Protein AF-A0A350WYI6-F1 (afdb_monomer)

Radius of gyration: 20.22 Å; Cα contacts (8 Å, |Δi|>4): 31; chains: 1; bounding box: 52×27×53 Å

pLDDT: mean 88.72, std 10.83, range [53.56, 97.56]

Solvent-accessible surface area (backbone atoms only — not comparable to full-atom values): 5616 Å² total; per-residue (Å²): 140,52,69,68,62,53,49,52,55,50,47,55,34,64,68,31,60,82,87,54,96,60,89,18,53,85,65,71,74,84,85,71,90,50,62,69,47,54,50,51,50,61,73,42,63,83,48,95,78,61,86,54,66,66,49,53,51,52,51,51,50,50,51,51,52,52,53,52,50,49,55,50,49,55,51,52,52,52,52,51,53,51,50,52,52,52,55,54,54,67,74,77,110

Mean predicted aligned error: 6.35 Å

Sequence (93 aa):
FDEEVYNYFTDYVLNQPADRLMWGAGRVEGHENLFATIKSLLDKYEEETPDLTTEIAALKAAEQNQKQLLEDSVKSETESVAQLTAQLKNLIQ

Structure (mmCIF, N/CA/C/O backbone):
data_AF-A0A350WYI6-F1
#
_entry.id   AF-A0A350WYI6-F1
#
loop_
_atom_site.group_PDB
_atom_site.id
_atom_site.type_symbol
_atom_site.label_atom_id
_atom_site.label_alt_id
_atom_site.label_comp_id
_atom_site.label_asym_id
_atom_site.label_entity_id
_atom_site.label_seq_id
_atom_site.pdbx_PDB_ins_code
_atom_site.Cartn_x
_atom_site.Cartn_y
_atom_site.Cartn_z
_atom_site.occupancy
_atom_site.B_iso_or_equiv
_atom_site.auth_seq_id
_atom_site.auth_comp_id
_atom_site.auth_asym_id
_atom_site.auth_atom_id
_atom_site.pdbx_PDB_model_num
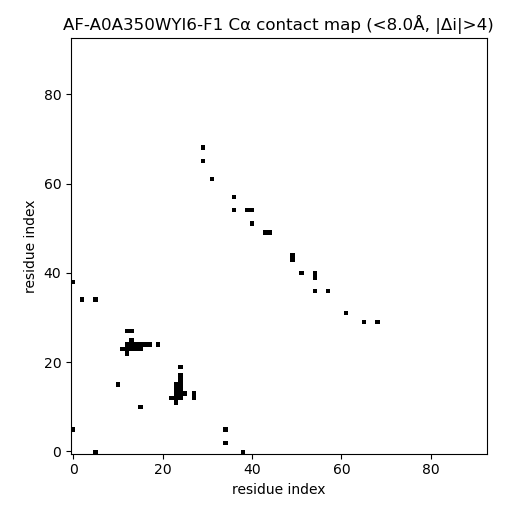ATOM 1 N N . PHE A 1 1 ? 5.254 -11.574 -16.688 1.00 82.50 1 PHE A N 1
ATOM 2 C CA . PHE A 1 1 ? 4.684 -10.883 -15.512 1.00 82.50 1 PHE A CA 1
ATOM 3 C C . PHE A 1 1 ? 3.641 -9.975 -16.099 1.00 82.50 1 PHE A C 1
ATOM 5 O O . PHE A 1 1 ? 3.998 -8.964 -16.697 1.00 82.50 1 PHE A O 1
ATOM 12 N N . ASP A 1 2 ? 2.399 -10.441 -16.059 1.00 92.88 2 ASP A N 1
ATOM 13 C CA . ASP A 1 2 ? 1.355 -9.959 -16.955 1.00 92.88 2 ASP A CA 1
ATOM 14 C C . ASP A 1 2 ? 0.301 -9.246 -16.124 1.00 92.88 2 ASP A C 1
ATOM 16 O O . ASP A 1 2 ? -0.069 -9.711 -15.043 1.00 92.88 2 ASP A O 1
ATOM 20 N N . GLU A 1 3 ? -0.162 -8.108 -16.629 1.00 92.12 3 GLU A N 1
ATOM 21 C CA . GLU A 1 3 ? -1.081 -7.237 -15.899 1.00 92.12 3 GLU A CA 1
ATOM 22 C C . GLU A 1 3 ? -2.413 -7.929 -15.618 1.00 92.12 3 GLU A C 1
ATOM 24 O O . GLU A 1 3 ? -2.956 -7.814 -14.526 1.00 92.12 3 GLU A O 1
ATOM 29 N N . GLU A 1 4 ? -2.895 -8.735 -16.564 1.00 92.75 4 GLU A N 1
ATOM 30 C CA . GLU A 1 4 ? -4.125 -9.511 -16.408 1.00 92.75 4 GLU A CA 1
ATOM 31 C C . GLU A 1 4 ? -4.035 -10.502 -15.240 1.00 92.75 4 GLU A C 1
ATOM 33 O O . GLU A 1 4 ? -4.951 -10.595 -14.425 1.00 92.75 4 GLU A O 1
ATOM 38 N N . VAL A 1 5 ? -2.900 -11.195 -15.107 1.00 91.88 5 VAL A N 1
ATOM 39 C CA . VAL A 1 5 ? -2.670 -12.138 -14.005 1.00 91.88 5 VAL A CA 1
ATOM 40 C C . VAL A 1 5 ? -2.560 -11.386 -12.678 1.00 91.88 5 VAL A C 1
ATOM 42 O O . VAL A 1 5 ? -3.149 -11.808 -11.684 1.00 91.88 5 VAL A O 1
ATOM 45 N N . TYR A 1 6 ? -1.846 -10.257 -12.656 1.00 92.19 6 TYR A N 1
ATOM 46 C CA . TYR A 1 6 ? -1.740 -9.404 -11.471 1.00 92.19 6 TYR A CA 1
ATOM 47 C C . TYR A 1 6 ? -3.111 -8.892 -11.007 1.00 92.19 6 TYR A C 1
ATOM 49 O O . TYR A 1 6 ? -3.450 -9.019 -9.828 1.00 92.19 6 TYR A O 1
ATOM 57 N N . ASN A 1 7 ? -3.914 -8.365 -11.932 1.00 91.25 7 ASN A N 1
ATOM 58 C CA . ASN A 1 7 ? -5.241 -7.835 -11.640 1.00 91.25 7 ASN A CA 1
ATOM 59 C C . ASN A 1 7 ? -6.183 -8.944 -11.174 1.00 91.25 7 ASN A C 1
ATOM 61 O O . ASN A 1 7 ? -6.849 -8.773 -10.161 1.00 91.25 7 ASN A O 1
ATOM 65 N N . TYR A 1 8 ? -6.162 -10.116 -11.816 1.00 90.19 8 TYR A N 1
ATOM 66 C CA . TYR A 1 8 ? -6.976 -11.258 -11.396 1.00 90.19 8 TYR A CA 1
ATOM 67 C C . TYR A 1 8 ? -6.727 -11.647 -9.933 1.00 90.19 8 TYR A C 1
ATOM 69 O O . TYR A 1 8 ? -7.675 -11.839 -9.172 1.00 90.19 8 TYR A O 1
ATOM 77 N N . PHE A 1 9 ? -5.462 -11.752 -9.514 1.00 86.75 9 PHE A N 1
ATOM 78 C CA . PHE A 1 9 ? -5.144 -12.101 -8.127 1.00 86.75 9 PHE A CA 1
ATOM 79 C C . PHE A 1 9 ? -5.428 -10.957 -7.152 1.00 86.75 9 PHE A C 1
ATOM 81 O O . PHE A 1 9 ? -5.883 -11.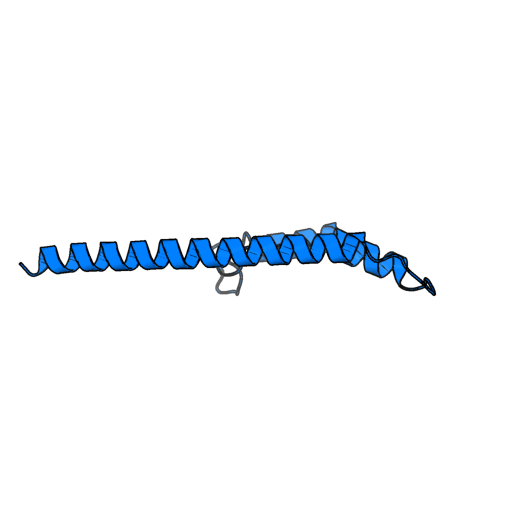222 -6.040 1.00 86.75 9 PHE A O 1
ATOM 88 N N . THR A 1 10 ? -5.210 -9.708 -7.565 1.00 87.94 10 THR A N 1
ATOM 89 C CA . THR A 1 10 ? -5.583 -8.523 -6.780 1.00 87.94 10 THR A CA 1
ATOM 90 C C . THR A 1 10 ? -7.088 -8.511 -6.517 1.00 87.94 10 THR A C 1
ATOM 92 O O . THR A 1 10 ? -7.514 -8.497 -5.363 1.00 87.94 10 THR A O 1
ATOM 95 N N . ASP A 1 11 ? -7.900 -8.639 -7.563 1.00 86.50 11 ASP A N 1
ATOM 96 C CA . ASP A 1 11 ? -9.360 -8.663 -7.469 1.00 86.50 11 ASP A CA 1
ATOM 97 C C . ASP A 1 11 ? -9.865 -9.864 -6.674 1.00 86.50 11 ASP A C 1
ATOM 99 O O . ASP A 1 11 ? -10.786 -9.734 -5.867 1.00 86.50 11 ASP A O 1
ATOM 103 N N . TYR A 1 12 ? -9.244 -11.031 -6.854 1.00 83.69 12 TYR A N 1
ATOM 104 C CA . TYR A 1 12 ? -9.579 -12.232 -6.096 1.00 83.69 12 TYR A CA 1
ATOM 105 C C . TYR A 1 12 ? -9.416 -12.037 -4.584 1.00 83.69 12 TYR A C 1
ATOM 107 O O . TYR A 1 12 ? -10.184 -12.607 -3.804 1.00 83.69 12 TYR A O 1
ATOM 115 N N . VAL A 1 13 ? -8.407 -11.270 -4.169 1.00 81.56 13 VAL A N 1
ATOM 116 C CA . VAL A 1 13 ? -8.136 -10.979 -2.760 1.00 81.56 13 VAL A CA 1
ATOM 117 C C . VAL A 1 13 ? -9.048 -9.863 -2.252 1.00 81.56 13 VAL A C 1
ATOM 119 O O . VAL A 1 13 ? -9.654 -10.034 -1.197 1.00 81.56 13 VAL A O 1
ATOM 122 N N . LEU A 1 14 ? -9.192 -8.765 -2.999 1.00 82.56 14 LEU A N 1
ATOM 123 C CA . LEU A 1 14 ? -9.938 -7.581 -2.554 1.00 82.56 14 LEU A CA 1
ATOM 124 C C . LEU A 1 14 ? -11.460 -7.765 -2.587 1.00 82.56 14 LEU A C 1
ATOM 126 O O . LEU A 1 14 ? -12.152 -7.314 -1.678 1.00 82.56 14 LEU A O 1
ATOM 130 N N . ASN A 1 15 ? -11.989 -8.453 -3.600 1.00 80.12 15 ASN A N 1
ATOM 131 C CA . ASN A 1 15 ? -13.431 -8.576 -3.847 1.00 80.12 15 ASN A CA 1
ATOM 132 C C . ASN A 1 15 ? -13.982 -9.963 -3.477 1.00 80.12 15 ASN A C 1
ATOM 134 O O . ASN A 1 15 ? -14.983 -10.423 -4.034 1.00 80.12 15 ASN A O 1
ATOM 138 N N . GLN A 1 16 ? -13.323 -10.665 -2.553 1.00 75.62 16 GLN A N 1
ATOM 139 C CA . GLN A 1 16 ? -13.751 -11.998 -2.141 1.00 75.62 16 GLN A CA 1
ATOM 140 C C . GLN A 1 16 ? -15.107 -11.942 -1.410 1.00 75.62 16 GLN A C 1
ATOM 142 O O . GLN A 1 16 ? -15.255 -11.164 -0.465 1.00 75.62 16 GLN A O 1
ATOM 147 N N . PRO A 1 17 ? -16.096 -12.777 -1.790 1.00 77.25 17 PRO A N 1
ATOM 148 C CA . PRO A 1 17 ? -17.376 -12.810 -1.095 1.00 77.25 17 PRO A CA 1
ATOM 149 C C . PRO A 1 17 ? -17.209 -13.337 0.339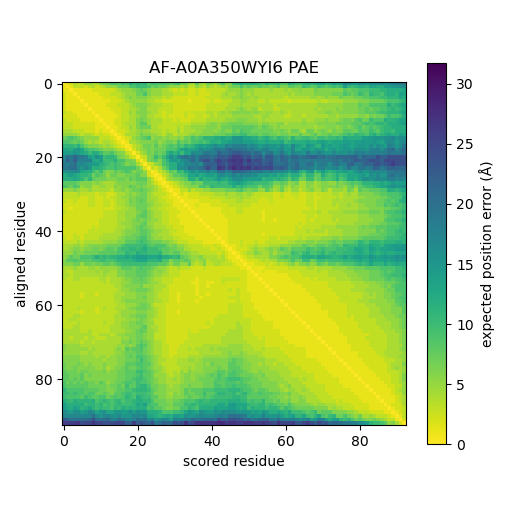 1.00 77.25 17 PRO A C 1
ATOM 151 O O . PRO A 1 17 ? -16.396 -14.224 0.607 1.00 77.25 17 PRO A O 1
ATOM 154 N N . ALA A 1 18 ? -17.984 -12.766 1.266 1.00 70.94 18 ALA A N 1
ATOM 155 C CA . ALA A 1 18 ? -17.843 -12.978 2.711 1.00 70.94 18 ALA A CA 1
ATOM 156 C C . ALA A 1 18 ? -18.149 -14.415 3.179 1.00 70.94 18 A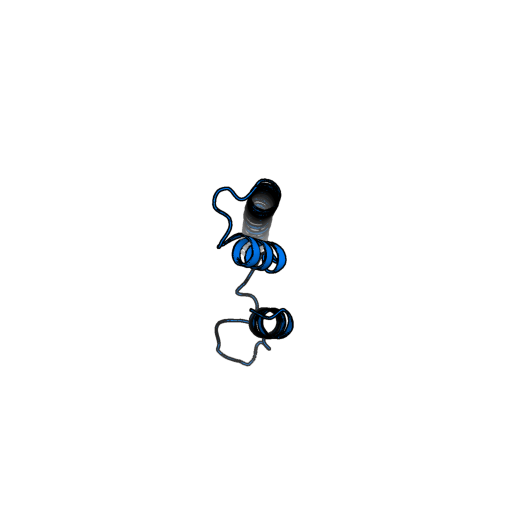LA A C 1
ATOM 158 O O . ALA A 1 18 ? -17.767 -14.807 4.279 1.00 70.94 18 ALA A O 1
ATOM 159 N N . ASP A 1 19 ? -18.841 -15.202 2.355 1.00 75.81 19 ASP A N 1
ATOM 160 C CA . ASP A 1 19 ? -19.161 -16.611 2.597 1.00 75.81 19 ASP A CA 1
ATOM 161 C C . ASP A 1 19 ? -17.970 -17.551 2.346 1.00 75.81 19 ASP A C 1
ATOM 163 O O . ASP A 1 19 ? -17.973 -18.709 2.777 1.00 75.81 19 ASP A O 1
ATOM 167 N N . ARG A 1 20 ? -16.920 -17.066 1.678 1.00 68.00 20 ARG A N 1
ATOM 168 C CA . ARG A 1 20 ? -15.718 -17.838 1.387 1.00 68.00 20 ARG A CA 1
ATOM 169 C C . ARG A 1 20 ? -14.709 -17.646 2.527 1.00 68.00 20 ARG A C 1
ATOM 171 O O . ARG A 1 20 ? -14.092 -16.599 2.654 1.00 68.00 20 ARG A O 1
ATOM 178 N N . LEU A 1 21 ? -14.520 -18.699 3.332 1.00 57.62 21 LEU A N 1
ATOM 179 C CA . LEU A 1 21 ? -13.648 -18.813 4.526 1.00 57.62 21 LEU A CA 1
ATOM 180 C C .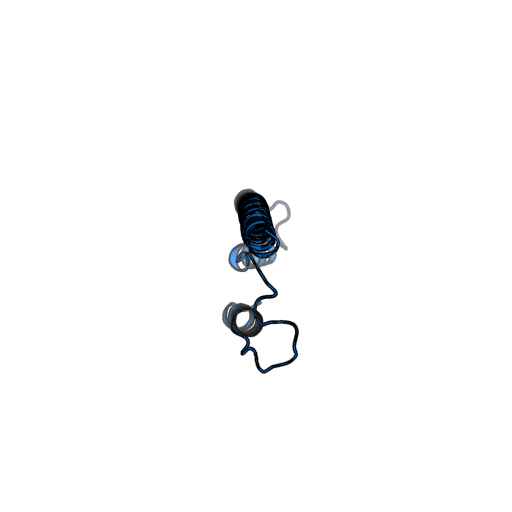 LEU A 1 21 ? -12.126 -18.658 4.276 1.00 57.62 21 LEU A C 1
ATOM 182 O O . LEU A 1 21 ? -11.308 -19.225 4.999 1.00 57.62 21 LEU A O 1
ATOM 186 N N . MET A 1 22 ? -11.722 -17.919 3.247 1.00 57.81 22 MET A N 1
ATOM 187 C CA . MET A 1 22 ? -10.320 -17.662 2.929 1.00 57.81 22 MET A CA 1
ATOM 188 C C . MET A 1 22 ? -9.929 -16.221 3.300 1.00 57.81 22 MET A C 1
ATOM 190 O O . MET A 1 22 ? -10.709 -15.431 3.818 1.00 57.81 22 MET A O 1
ATOM 194 N N . TRP A 1 23 ? -8.655 -15.913 3.090 1.00 54.69 23 TRP A N 1
ATOM 195 C CA . TRP A 1 23 ? -7.910 -14.748 3.559 1.00 54.69 23 TRP A CA 1
ATOM 196 C C . TRP A 1 23 ? -8.269 -13.399 2.895 1.00 54.69 23 TRP A C 1
ATOM 198 O O . TRP A 1 23 ? -7.527 -12.443 3.087 1.00 54.69 23 TRP A O 1
ATOM 208 N N . GLY A 1 24 ? -9.375 -13.282 2.150 1.00 56.41 24 GLY A N 1
ATOM 209 C CA . GLY A 1 24 ? -9.640 -12.116 1.293 1.00 56.41 24 GLY A CA 1
ATOM 210 C C . GLY A 1 24 ? -10.600 -11.065 1.855 1.00 56.41 24 GLY A C 1
ATOM 211 O O . GLY A 1 24 ? -10.273 -9.883 1.868 1.00 56.41 24 GLY A O 1
ATOM 212 N N . ALA A 1 25 ? -11.781 -11.461 2.339 1.00 64.44 25 ALA A N 1
ATOM 213 C CA . ALA A 1 25 ? -12.861 -10.500 2.588 1.00 64.44 25 ALA A CA 1
ATOM 214 C C . ALA A 1 25 ? -12.530 -9.517 3.732 1.00 64.44 25 ALA A C 1
ATOM 216 O O . ALA A 1 25 ? -12.525 -9.895 4.905 1.00 64.44 25 ALA A O 1
ATOM 217 N N . GLY A 1 26 ? -12.252 -8.257 3.377 1.00 65.94 26 GLY A N 1
ATOM 218 C CA . GLY A 1 26 ? -12.017 -7.158 4.323 1.00 65.94 26 GLY A CA 1
ATOM 219 C C . GLY A 1 26 ? -10.728 -7.263 5.143 1.00 65.94 26 GLY A C 1
ATOM 220 O O . GLY A 1 26 ? -10.618 -6.610 6.171 1.00 65.94 26 GLY A O 1
ATOM 221 N N . ARG A 1 27 ? -9.770 -8.109 4.738 1.00 70.38 27 ARG A N 1
ATOM 222 C CA . ARG A 1 27 ? -8.498 -8.301 5.467 1.00 70.38 27 ARG A CA 1
ATOM 223 C C . ARG A 1 27 ? -7.312 -7.559 4.859 1.00 70.38 27 ARG A C 1
ATOM 225 O O . ARG A 1 27 ? -6.298 -7.404 5.532 1.00 70.38 27 ARG A O 1
ATOM 232 N N . VAL A 1 28 ? -7.422 -7.147 3.597 1.00 76.44 28 VAL A N 1
ATOM 233 C CA . VAL A 1 28 ? -6.402 -6.352 2.908 1.00 76.44 28 VAL A CA 1
ATOM 234 C C . VAL A 1 28 ? -6.903 -4.919 2.821 1.00 76.44 28 VAL A C 1
ATOM 236 O O . VAL A 1 28 ? -7.662 -4.567 1.923 1.00 76.44 28 VAL A O 1
ATOM 239 N N . GLU A 1 29 ? -6.499 -4.112 3.794 1.00 77.31 29 GLU A N 1
ATOM 240 C CA . GLU A 1 29 ? -6.734 -2.671 3.800 1.00 77.31 29 GLU A CA 1
ATOM 241 C C . GLU A 1 29 ? -5.561 -1.943 3.141 1.00 77.31 29 GLU A C 1
ATOM 243 O O . GLU A 1 29 ? -4.412 -2.375 3.250 1.00 77.31 29 GLU A O 1
ATOM 248 N N . GLY A 1 30 ? -5.853 -0.845 2.439 1.00 84.31 30 GLY A N 1
ATOM 249 C CA . GLY A 1 30 ? -4.814 0.006 1.854 1.00 84.31 30 GLY A CA 1
ATOM 250 C C . GLY A 1 30 ? -3.983 -0.680 0.776 1.00 84.31 30 GLY A C 1
ATOM 251 O O . GLY A 1 30 ? -2.759 -0.609 0.804 1.00 84.31 30 GLY A O 1
ATOM 252 N N . HIS A 1 31 ? -4.606 -1.403 -0.158 1.00 89.62 31 HIS A N 1
ATOM 253 C CA . HIS A 1 31 ? -3.855 -1.969 -1.281 1.00 89.62 31 HIS A CA 1
ATOM 254 C C . HIS A 1 31 ? -3.185 -0.860 -2.105 1.00 89.62 31 HIS A C 1
ATOM 256 O O . HIS A 1 31 ? -3.838 0.078 -2.553 1.00 89.62 31 HIS A O 1
ATOM 262 N N . GLU A 1 32 ? -1.877 -1.009 -2.316 1.00 92.06 32 GLU A N 1
ATOM 263 C CA . GLU A 1 32 ? -1.067 -0.141 -3.167 1.00 92.06 32 GLU A CA 1
ATOM 264 C C . GLU A 1 32 ? -0.719 -0.885 -4.458 1.00 92.06 32 GLU A C 1
ATOM 266 O O . GLU A 1 32 ? -0.112 -1.965 -4.439 1.00 92.06 32 GLU A O 1
ATOM 271 N N . ASN A 1 33 ? -1.093 -0.311 -5.602 1.00 92.56 33 ASN A N 1
ATOM 272 C CA . ASN A 1 33 ? -0.811 -0.918 -6.897 1.00 92.56 33 ASN A CA 1
ATOM 273 C C . ASN A 1 33 ? 0.644 -0.657 -7.311 1.00 92.56 33 ASN A C 1
ATOM 275 O O . ASN A 1 33 ? 0.997 0.421 -7.787 1.00 92.56 33 ASN A O 1
ATOM 279 N N . LEU A 1 34 ? 1.480 -1.685 -7.169 1.00 94.25 34 LEU A N 1
ATOM 280 C CA . LEU A 1 34 ? 2.900 -1.648 -7.527 1.00 94.25 34 LEU A CA 1
ATOM 281 C C . LEU A 1 34 ? 3.215 -2.361 -8.848 1.00 94.25 34 LEU A C 1
ATOM 283 O O . LEU A 1 34 ? 4.391 -2.578 -9.147 1.00 94.25 34 LEU A O 1
ATOM 287 N N . PHE A 1 35 ? 2.208 -2.731 -9.648 1.00 94.56 35 PHE A N 1
ATOM 288 C CA . PHE A 1 35 ? 2.425 -3.462 -10.900 1.00 94.56 35 PHE A CA 1
ATOM 289 C C . PHE A 1 35 ? 3.398 -2.732 -11.829 1.00 94.56 35 PHE A C 1
ATOM 291 O O . PHE A 1 35 ? 4.403 -3.309 -12.243 1.00 94.56 35 PHE A O 1
ATOM 298 N N . ALA A 1 36 ? 3.139 -1.449 -12.100 1.00 93.31 36 ALA A N 1
ATOM 299 C CA . ALA A 1 36 ? 3.974 -0.634 -12.979 1.00 93.31 36 ALA A CA 1
ATOM 300 C C . ALA A 1 36 ? 5.414 -0.512 -12.454 1.00 93.31 36 ALA A C 1
ATOM 302 O O . ALA A 1 36 ? 6.365 -0.634 -13.223 1.00 93.31 36 ALA A O 1
ATOM 303 N N . THR A 1 37 ? 5.578 -0.350 -11.137 1.00 95.44 37 THR A N 1
ATOM 304 C CA . THR A 1 37 ? 6.889 -0.297 -10.477 1.00 95.44 37 THR A CA 1
ATOM 305 C C . THR A 1 37 ? 7.656 -1.600 -10.679 1.00 95.44 37 THR A C 1
ATOM 307 O O . THR A 1 37 ? 8.801 -1.580 -11.119 1.00 95.44 37 THR A O 1
ATOM 310 N N . ILE A 1 38 ? 7.024 -2.747 -10.414 1.00 94.12 38 ILE A N 1
ATOM 311 C CA . ILE A 1 38 ? 7.648 -4.068 -10.580 1.00 94.12 38 ILE A CA 1
ATOM 312 C C . ILE A 1 38 ? 7.978 -4.325 -12.049 1.00 94.12 38 ILE A C 1
ATOM 314 O O . ILE A 1 38 ? 9.061 -4.815 -12.357 1.00 94.12 38 ILE A O 1
ATOM 318 N N . LYS A 1 39 ? 7.072 -3.974 -12.965 1.00 94.94 39 LYS A N 1
ATOM 319 C CA . LYS A 1 39 ? 7.289 -4.149 -14.400 1.00 94.94 39 LYS A CA 1
ATOM 320 C C . LYS A 1 39 ? 8.490 -3.335 -14.885 1.00 94.94 39 LYS A C 1
ATOM 322 O O . LYS A 1 39 ? 9.354 -3.894 -15.551 1.00 94.94 39 LYS A O 1
ATOM 327 N N . SER A 1 40 ? 8.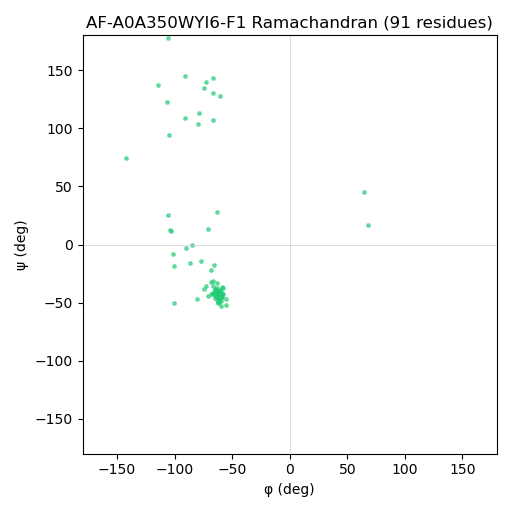588 -2.075 -14.469 1.00 94.56 40 SER A N 1
ATOM 328 C CA . SER A 1 40 ? 9.722 -1.205 -14.791 1.00 94.56 40 SER A CA 1
ATOM 329 C C . SER A 1 40 ? 11.046 -1.732 -14.220 1.00 94.56 40 SER A C 1
ATOM 331 O O . SER A 1 40 ? 12.056 -1.746 -14.917 1.00 94.56 40 SER A O 1
ATOM 333 N N . LEU A 1 41 ? 11.043 -2.258 -12.987 1.00 95.19 41 LEU A N 1
ATOM 334 C CA . LEU A 1 41 ? 12.225 -2.903 -12.396 1.00 95.19 41 LEU A CA 1
ATOM 335 C C . LEU A 1 41 ? 12.672 -4.148 -13.171 1.00 95.19 41 LEU A C 1
ATOM 337 O O . LEU A 1 41 ? 13.870 -4.365 -13.329 1.00 95.19 41 LEU A O 1
ATOM 341 N N . LEU A 1 42 ? 11.725 -4.967 -13.637 1.00 94.56 42 LEU A N 1
ATOM 342 C CA . LEU A 1 42 ? 12.028 -6.148 -14.447 1.00 94.56 42 LEU A CA 1
ATOM 343 C C . LEU A 1 42 ? 12.630 -5.764 -15.801 1.00 94.56 42 LEU A C 1
ATOM 345 O O . LEU A 1 42 ? 13.571 -6.413 -16.244 1.00 94.56 42 LEU A O 1
ATOM 349 N N . ASP A 1 43 ? 12.113 -4.712 -16.435 1.00 93.81 43 ASP A N 1
ATOM 350 C CA . ASP A 1 43 ? 12.609 -4.249 -17.734 1.00 93.81 43 ASP A CA 1
ATOM 351 C C . ASP A 1 43 ? 14.025 -3.649 -17.617 1.00 93.81 43 ASP A C 1
ATOM 353 O O . ASP A 1 43 ? 14.848 -3.831 -18.510 1.00 93.81 43 ASP A O 1
ATOM 357 N N . LYS A 1 44 ? 14.342 -3.021 -16.477 1.00 94.69 44 LYS A N 1
ATOM 358 C CA . LYS A 1 44 ? 15.661 -2.443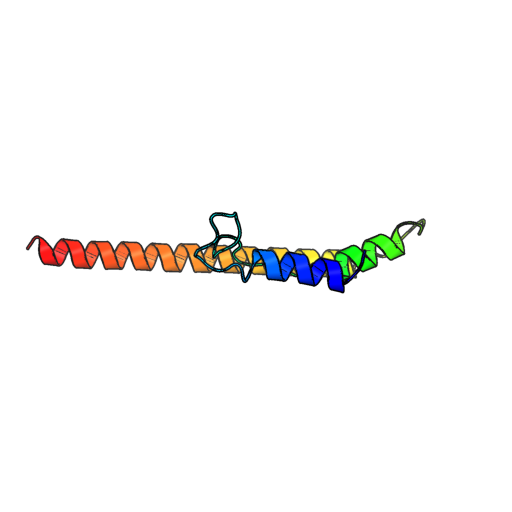 -16.159 1.00 94.69 44 LYS A CA 1
ATOM 359 C C . LYS A 1 44 ? 16.669 -3.441 -15.578 1.00 94.69 44 LYS A C 1
ATOM 361 O O . LYS A 1 44 ? 17.789 -3.060 -15.248 1.00 94.69 44 LYS A O 1
ATOM 366 N N . TYR A 1 45 ? 16.286 -4.706 -15.407 1.00 92.31 45 TYR A N 1
ATOM 367 C CA . TYR A 1 45 ? 17.084 -5.694 -14.672 1.00 92.31 45 TYR A CA 1
ATOM 368 C C . TYR A 1 45 ? 18.449 -5.987 -15.316 1.00 92.31 45 TYR A C 1
ATOM 370 O O . TYR A 1 45 ? 19.415 -6.261 -14.608 1.00 92.31 45 TYR A O 1
ATOM 378 N N . GLU A 1 46 ? 18.526 -5.931 -16.647 1.00 92.00 46 GLU A N 1
ATOM 379 C CA . GLU A 1 46 ? 19.750 -6.218 -17.408 1.00 92.00 46 GLU A CA 1
ATOM 380 C C . GLU A 1 46 ? 20.629 -4.977 -17.645 1.00 92.00 46 GLU A C 1
ATOM 382 O O . GLU A 1 46 ? 21.717 -5.089 -18.211 1.00 92.00 46 GLU A O 1
ATOM 387 N N . GLU A 1 47 ? 20.190 -3.789 -17.221 1.00 94.06 47 GLU A N 1
ATOM 388 C CA . GLU A 1 47 ? 20.974 -2.562 -17.361 1.00 94.06 47 GLU A CA 1
ATOM 389 C C . GLU A 1 47 ? 22.129 -2.542 -16.343 1.00 94.06 47 GLU A C 1
ATOM 391 O O . GLU A 1 47 ? 21.935 -2.808 -15.158 1.00 94.06 47 GLU A O 1
ATOM 396 N N . GLU A 1 48 ? 23.346 -2.183 -16.772 1.00 88.56 48 GLU A N 1
ATOM 397 C CA . GLU A 1 48 ? 24.497 -2.080 -15.855 1.00 88.56 48 GLU A CA 1
ATOM 398 C C . GLU A 1 48 ? 24.335 -0.935 -14.837 1.00 88.56 48 GLU A C 1
ATOM 400 O O . GLU A 1 48 ? 24.822 -1.027 -13.708 1.00 88.56 48 GLU A O 1
ATOM 405 N N . THR A 1 49 ? 23.646 0.146 -15.224 1.00 91.88 49 THR A N 1
ATOM 406 C CA . THR A 1 49 ? 23.388 1.322 -14.378 1.00 91.88 49 THR A CA 1
ATOM 407 C C . THR A 1 49 ? 21.983 1.893 -14.622 1.00 91.88 49 THR A C 1
ATOM 409 O O . THR A 1 49 ? 21.857 2.936 -15.273 1.00 91.88 49 THR A O 1
ATOM 412 N N . PRO A 1 50 ? 20.920 1.234 -14.129 1.00 92.56 50 PRO A N 1
ATOM 413 C CA . PRO A 1 50 ? 19.556 1.696 -14.339 1.00 92.56 50 PRO A CA 1
ATOM 414 C C . PRO A 1 50 ? 19.242 2.941 -13.508 1.00 92.56 50 PRO A C 1
ATOM 416 O O . PRO A 1 50 ? 19.590 3.031 -12.327 1.00 92.56 50 PRO A O 1
ATOM 419 N N . ASP A 1 51 ? 18.517 3.889 -14.101 1.00 95.38 51 ASP A N 1
ATOM 420 C CA . ASP A 1 51 ? 17.909 4.990 -13.351 1.00 95.38 51 ASP A CA 1
ATOM 421 C C . ASP A 1 51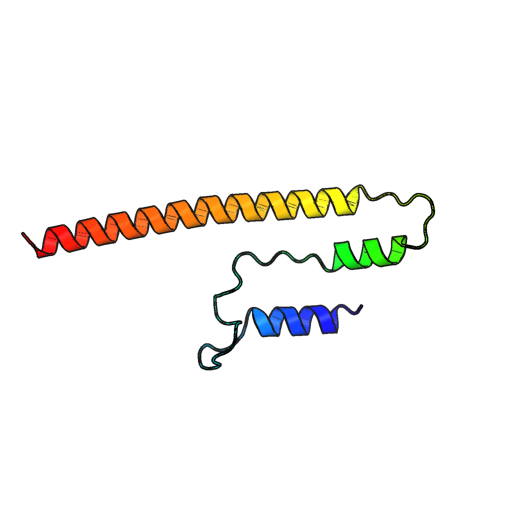 ? 16.635 4.500 -12.651 1.00 95.38 51 ASP A C 1
ATOM 423 O O . ASP A 1 51 ? 15.641 4.175 -13.302 1.00 95.38 51 ASP A O 1
ATOM 427 N N . LEU A 1 52 ? 16.660 4.469 -11.317 1.00 96.00 52 LEU A N 1
ATOM 428 C CA . LEU A 1 52 ? 15.562 3.991 -10.466 1.00 96.00 52 LEU A CA 1
ATOM 429 C C . LEU A 1 52 ? 14.769 5.121 -9.791 1.00 96.00 52 LEU A C 1
ATOM 431 O O . LEU A 1 52 ? 14.007 4.888 -8.848 1.00 96.00 52 LEU A O 1
ATOM 435 N N . THR A 1 53 ? 14.963 6.368 -10.224 1.00 96.75 53 THR A N 1
ATOM 436 C CA . THR A 1 53 ? 14.357 7.543 -9.578 1.00 96.75 53 THR A CA 1
ATOM 437 C C . THR A 1 53 ? 12.829 7.459 -9.542 1.00 96.75 53 THR A C 1
ATOM 439 O O . THR A 1 53 ? 12.210 7.827 -8.540 1.00 96.75 53 THR A O 1
ATOM 442 N N . THR A 1 54 ? 12.214 6.930 -10.602 1.00 95.00 54 THR A N 1
ATOM 443 C CA . THR A 1 54 ? 10.751 6.823 -10.720 1.00 95.00 54 THR A CA 1
ATOM 444 C C . THR A 1 54 ? 10.184 5.776 -9.763 1.00 95.00 54 THR A C 1
ATOM 446 O O . THR A 1 54 ? 9.206 6.032 -9.065 1.00 95.00 54 THR A O 1
ATOM 449 N N . GLU A 1 55 ? 10.825 4.616 -9.670 1.00 97.00 55 GLU A N 1
ATOM 450 C CA . GLU A 1 55 ? 10.429 3.509 -8.803 1.00 97.00 55 GLU A CA 1
ATOM 451 C C . GLU A 1 55 ? 10.577 3.890 -7.332 1.00 97.00 55 GLU A C 1
ATOM 453 O O . GLU A 1 55 ? 9.685 3.633 -6.526 1.00 97.00 55 GLU A O 1
ATOM 458 N N . ILE A 1 56 ? 11.671 4.575 -6.987 1.00 96.88 56 ILE A N 1
ATOM 459 C CA . ILE A 1 56 ? 11.889 5.107 -5.640 1.00 96.88 56 ILE A CA 1
ATOM 460 C C . ILE A 1 56 ? 10.803 6.127 -5.283 1.00 96.88 56 ILE A C 1
ATOM 462 O O . ILE A 1 56 ? 10.295 6.107 -4.161 1.00 96.88 56 ILE A O 1
ATOM 466 N N . ALA A 1 57 ? 10.435 7.018 -6.206 1.00 97.19 57 ALA A N 1
ATOM 467 C CA . ALA A 1 57 ? 9.367 7.987 -5.975 1.00 97.19 57 ALA A CA 1
ATOM 468 C C . ALA A 1 57 ? 8.006 7.301 -5.775 1.00 97.19 57 ALA A C 1
ATOM 470 O O . ALA A 1 57 ? 7.286 7.652 -4.839 1.00 97.19 57 ALA A O 1
ATOM 471 N N . ALA A 1 58 ? 7.687 6.292 -6.589 1.00 96.50 58 ALA A N 1
ATOM 472 C CA . ALA A 1 58 ? 6.461 5.507 -6.457 1.00 96.50 58 ALA A CA 1
ATOM 473 C C . ALA A 1 58 ? 6.389 4.776 -5.106 1.00 96.50 58 ALA A C 1
ATOM 475 O O . ALA A 1 58 ? 5.369 4.844 -4.424 1.00 96.50 58 ALA A O 1
ATOM 476 N N . LEU A 1 59 ? 7.484 4.144 -4.670 1.00 97.12 59 LEU A N 1
ATOM 477 C CA . LEU A 1 59 ? 7.543 3.463 -3.371 1.00 97.12 59 LEU A CA 1
ATOM 478 C C . LEU A 1 59 ? 7.408 4.435 -2.194 1.00 97.12 59 LEU A C 1
ATOM 480 O O . LEU A 1 59 ? 6.719 4.123 -1.228 1.00 97.12 59 LEU A O 1
ATOM 484 N N . LYS A 1 60 ? 8.014 5.624 -2.278 1.00 97.56 60 LYS A N 1
ATOM 485 C CA . LYS A 1 60 ? 7.850 6.667 -1.252 1.00 97.56 60 LYS A CA 1
ATOM 486 C C . LYS A 1 60 ? 6.416 7.184 -1.176 1.00 97.56 60 LYS A C 1
ATOM 488 O O . LYS A 1 60 ? 5.928 7.440 -0.081 1.00 97.56 60 LYS A O 1
ATOM 493 N N . ALA A 1 61 ? 5.743 7.336 -2.316 1.00 96.44 61 ALA A N 1
ATOM 494 C CA . ALA A 1 61 ? 4.337 7.727 -2.345 1.00 96.44 61 ALA A CA 1
ATOM 495 C C . ALA A 1 61 ? 3.446 6.650 -1.703 1.00 96.44 61 ALA A C 1
ATOM 497 O O . ALA A 1 61 ? 2.646 6.974 -0.831 1.00 96.44 61 ALA A O 1
ATOM 498 N N . ALA A 1 62 ? 3.653 5.377 -2.051 1.00 96.19 62 ALA A N 1
ATOM 499 C CA . ALA A 1 62 ? 2.943 4.256 -1.432 1.00 96.19 62 ALA A CA 1
ATOM 500 C C . ALA A 1 62 ? 3.194 4.182 0.088 1.00 96.19 62 ALA A C 1
ATOM 502 O O . ALA A 1 62 ? 2.267 3.998 0.871 1.00 96.19 62 ALA A O 1
ATOM 503 N N . GLU A 1 63 ? 4.435 4.390 0.538 1.00 96.06 63 GLU A N 1
ATOM 504 C CA . GLU A 1 63 ? 4.764 4.460 1.967 1.00 96.06 63 GLU A CA 1
ATOM 505 C C . GLU A 1 63 ? 4.016 5.605 2.673 1.00 96.06 63 GLU A C 1
ATOM 507 O O . GLU A 1 63 ? 3.479 5.418 3.766 1.00 96.06 63 GLU A O 1
ATOM 512 N N . GLN A 1 64 ? 3.975 6.790 2.059 1.00 96.94 64 GLN A N 1
ATOM 513 C CA . GLN A 1 64 ? 3.274 7.960 2.590 1.00 96.94 64 GLN A CA 1
ATOM 514 C C . GLN A 1 64 ? 1.768 7.695 2.725 1.00 96.94 64 GLN A C 1
ATOM 516 O O . GLN A 1 64 ? 1.192 7.984 3.774 1.00 96.94 64 GLN A O 1
ATOM 521 N N . ASN A 1 65 ? 1.146 7.123 1.694 1.00 95.25 65 ASN A N 1
ATOM 522 C CA . ASN A 1 65 ? -0.273 6.775 1.697 1.00 95.25 65 ASN A CA 1
ATOM 523 C C . ASN A 1 65 ? -0.607 5.794 2.826 1.00 95.25 65 ASN A C 1
ATOM 525 O O . ASN A 1 65 ? -1.558 6.013 3.572 1.00 95.25 65 ASN A O 1
ATOM 529 N N . GLN A 1 66 ? 0.213 4.755 3.002 1.00 94.56 66 GLN A N 1
ATOM 530 C CA . GLN A 1 66 ? -0.002 3.749 4.044 1.00 94.56 66 GLN A CA 1
ATOM 531 C C . GLN A 1 66 ? 0.157 4.315 5.455 1.00 94.56 66 GLN A C 1
ATOM 533 O O . GLN A 1 66 ? -0.583 3.939 6.363 1.00 94.56 66 GLN A O 1
ATOM 538 N N . LYS A 1 67 ? 1.093 5.250 5.657 1.00 96.06 67 LYS A N 1
ATOM 539 C CA . LYS A 1 67 ? 1.214 5.971 6.934 1.00 96.06 67 LYS A CA 1
ATOM 540 C C . LYS A 1 67 ? -0.028 6.806 7.221 1.00 96.06 67 LYS A C 1
ATOM 542 O O . LYS A 1 67 ? -0.533 6.751 8.336 1.00 96.06 67 LYS A O 1
ATOM 547 N N . GLN A 1 68 ? -0.532 7.527 6.220 1.00 96.31 68 GLN A N 1
ATOM 548 C CA . GLN A 1 68 ? -1.745 8.327 6.378 1.00 96.31 68 GLN A CA 1
ATOM 549 C C . GLN A 1 68 ? -2.956 7.447 6.700 1.00 96.31 68 GLN A C 1
ATOM 551 O O . GLN A 1 68 ? -3.697 7.747 7.631 1.00 96.31 68 GLN A O 1
ATOM 556 N N . LEU A 1 69 ? -3.116 6.329 5.986 1.00 94.62 69 LEU A N 1
ATOM 557 C CA . LEU A 1 69 ? -4.185 5.372 6.252 1.00 94.62 69 LEU A CA 1
ATOM 558 C C . LEU A 1 69 ? -4.111 4.833 7.684 1.00 94.62 69 LEU A C 1
ATOM 560 O O . LEU A 1 69 ? -5.126 4.787 8.369 1.00 94.62 69 LEU A O 1
ATOM 564 N N . LEU A 1 70 ? -2.916 4.472 8.160 1.00 93.75 70 LEU A N 1
ATOM 565 C CA . LEU A 1 70 ? -2.725 4.011 9.534 1.00 93.75 70 LEU A CA 1
ATOM 566 C C . LEU A 1 70 ? -3.145 5.074 10.559 1.00 93.75 70 LEU A C 1
ATOM 568 O O . LEU A 1 70 ? -3.828 4.752 11.531 1.00 93.75 70 LEU A O 1
ATOM 572 N N . GLU A 1 71 ? -2.738 6.328 10.358 1.00 95.81 71 GLU A N 1
ATOM 573 C CA . GLU A 1 71 ? -3.119 7.439 11.238 1.00 95.81 71 GLU A CA 1
ATOM 574 C C . GLU A 1 71 ? -4.640 7.636 11.277 1.00 95.81 71 GLU A C 1
ATOM 576 O O . GLU A 1 71 ? -5.223 7.772 12.359 1.00 95.81 71 GLU A O 1
ATOM 581 N N . ASP A 1 72 ? -5.290 7.593 10.114 1.00 95.44 72 ASP A N 1
ATOM 582 C CA . ASP A 1 72 ? -6.738 7.754 9.986 1.00 95.44 72 ASP A CA 1
ATOM 583 C C . ASP A 1 72 ? -7.502 6.585 10.628 1.00 95.44 72 ASP A C 1
ATOM 585 O O . ASP A 1 72 ? -8.468 6.814 11.366 1.00 95.44 72 ASP A O 1
ATOM 589 N N . SER A 1 73 ? -7.044 5.344 10.427 1.00 93.25 73 SER A N 1
ATOM 590 C CA . SER A 1 73 ? -7.630 4.148 11.044 1.00 93.25 73 SER A CA 1
ATOM 591 C C . SER A 1 73 ? -7.524 4.197 12.566 1.00 93.25 73 SER A C 1
ATOM 593 O O . SER A 1 73 ? -8.534 4.064 13.255 1.00 93.25 73 SER A O 1
ATOM 595 N N . VAL A 1 74 ? -6.340 4.490 13.115 1.00 94.75 74 VAL A N 1
ATOM 596 C CA . VAL A 1 74 ? -6.143 4.598 14.574 1.00 94.75 74 VAL A CA 1
ATOM 597 C C . VAL A 1 74 ? -7.050 5.671 15.173 1.00 94.75 74 VAL A C 1
ATOM 599 O O . VAL A 1 74 ? -7.644 5.471 16.239 1.00 94.75 74 VAL A O 1
ATOM 602 N N . LYS A 1 75 ? -7.186 6.814 14.495 1.00 96.19 75 LYS A N 1
ATOM 603 C CA . LYS A 1 75 ? -8.081 7.886 14.928 1.00 96.19 75 LYS A CA 1
ATOM 604 C C . LYS A 1 75 ? -9.540 7.426 14.937 1.00 96.19 75 LYS A C 1
ATOM 606 O O . LYS A 1 75 ? -10.214 7.585 15.955 1.00 96.19 75 LYS A O 1
ATOM 611 N N . SER A 1 76 ? -10.012 6.833 13.842 1.00 94.12 76 SER A N 1
ATOM 612 C CA . SER A 1 76 ? -11.394 6.357 13.709 1.00 94.12 76 SER A CA 1
ATOM 613 C C . SER A 1 76 ? -11.737 5.269 14.731 1.00 94.12 76 SER A C 1
ATOM 615 O O . SER A 1 76 ? -12.794 5.315 15.371 1.00 94.12 76 SER A O 1
ATOM 617 N N . GLU A 1 77 ? -10.826 4.323 14.957 1.00 93.44 77 GLU A N 1
ATOM 618 C CA . GLU A 1 77 ? -10.986 3.275 15.964 1.00 93.44 77 GLU A CA 1
ATOM 619 C C . GLU A 1 77 ? -11.049 3.862 17.377 1.00 93.44 77 GLU A C 1
ATOM 621 O O . GLU A 1 77 ? -11.930 3.507 18.162 1.00 93.44 77 GLU A O 1
ATOM 626 N N . THR A 1 78 ? -10.172 4.819 17.693 1.00 95.31 78 THR A N 1
ATOM 627 C CA . THR A 1 78 ? -10.164 5.499 18.997 1.00 95.31 78 THR A CA 1
ATOM 628 C C . THR A 1 78 ? -11.477 6.243 19.248 1.00 95.31 78 THR A C 1
ATOM 630 O O . THR A 1 78 ? -12.054 6.141 20.335 1.00 95.31 78 THR A O 1
ATOM 633 N N . GLU A 1 79 ? -11.986 6.962 18.245 1.00 95.38 79 GLU A N 1
ATOM 634 C CA . GLU A 1 79 ? -13.279 7.653 18.312 1.00 95.38 79 GLU A CA 1
ATOM 635 C C . GLU A 1 79 ? -14.436 6.663 18.508 1.00 95.38 79 GLU A C 1
ATOM 637 O O . GLU A 1 79 ? -15.305 6.884 19.357 1.00 95.38 79 GLU A O 1
ATOM 642 N N . SER A 1 80 ? -14.414 5.536 17.796 1.00 95.00 80 SER A N 1
ATOM 643 C CA . SER A 1 80 ? -15.428 4.480 17.906 1.00 95.00 80 SER A CA 1
ATOM 644 C C . SER A 1 80 ? -15.451 3.851 19.303 1.00 95.00 80 SER A C 1
ATOM 646 O O . SER A 1 80 ? -16.516 3.709 19.910 1.00 95.00 80 SER A O 1
ATOM 648 N N . VAL A 1 81 ? -14.283 3.538 19.873 1.00 95.56 81 VAL A N 1
ATOM 649 C CA . VAL A 1 81 ? -14.158 3.012 21.246 1.00 95.56 81 VAL A CA 1
ATOM 650 C C . VAL A 1 81 ? -14.648 4.033 22.277 1.00 95.56 81 VAL A C 1
ATOM 652 O O . VAL A 1 81 ? -15.345 3.670 23.233 1.00 95.56 81 VAL A O 1
ATOM 655 N N . ALA A 1 82 ? -14.334 5.316 22.089 1.00 94.38 82 ALA A N 1
ATOM 656 C CA . ALA A 1 82 ? -14.803 6.383 22.969 1.00 94.38 82 ALA A CA 1
ATOM 657 C C . ALA A 1 82 ? -16.335 6.522 22.936 1.00 94.38 82 ALA A C 1
ATOM 659 O O . ALA A 1 82 ? -16.967 6.629 23.992 1.00 94.38 82 ALA A O 1
ATOM 660 N N . GLN A 1 83 ? -16.943 6.454 21.749 1.00 94.81 83 GLN A N 1
ATOM 661 C CA . GLN A 1 83 ? -18.399 6.480 21.582 1.00 94.81 83 GLN A CA 1
ATOM 662 C C . GLN A 1 83 ? -19.074 5.272 22.239 1.00 94.81 83 GLN A C 1
ATOM 664 O O . GLN A 1 83 ? -20.022 5.453 23.007 1.00 94.81 83 GLN A O 1
ATOM 669 N N . LEU A 1 84 ? -18.565 4.058 22.010 1.00 94.75 84 LEU A N 1
ATOM 670 C CA . LEU A 1 84 ? -19.070 2.841 22.658 1.00 94.75 84 LEU A CA 1
ATOM 671 C C . LEU A 1 84 ? -18.982 2.943 24.184 1.00 94.75 84 LEU A C 1
ATOM 673 O O . LEU A 1 84 ? -19.935 2.616 24.891 1.00 94.75 84 LEU A O 1
ATOM 677 N N . THR A 1 85 ? -17.873 3.471 24.703 1.00 94.62 85 THR A N 1
ATOM 678 C CA . THR A 1 85 ? -17.690 3.695 26.144 1.00 94.62 85 THR A CA 1
ATOM 679 C C . THR A 1 85 ? -18.733 4.665 26.703 1.00 94.62 85 THR A C 1
ATOM 681 O O . THR A 1 85 ? -19.276 4.429 27.783 1.00 94.62 85 THR A O 1
ATOM 684 N N . ALA A 1 86 ? -19.031 5.754 25.989 1.00 94.00 86 ALA A N 1
ATOM 685 C CA . ALA A 1 86 ? -20.053 6.716 26.397 1.00 94.00 86 ALA A CA 1
ATOM 686 C C . ALA A 1 86 ? -21.460 6.094 26.397 1.00 94.00 86 ALA A C 1
ATOM 688 O O . ALA A 1 86 ? -22.206 6.267 27.360 1.00 94.00 86 ALA A O 1
ATOM 689 N N . GLN A 1 87 ? -21.803 5.320 25.363 1.00 94.44 87 GLN A N 1
ATOM 690 C CA . GLN A 1 87 ? -23.088 4.619 25.280 1.00 94.44 87 GLN A CA 1
ATOM 691 C C . GLN A 1 87 ? -23.261 3.604 26.415 1.00 94.44 87 GLN A C 1
ATOM 693 O O . GLN A 1 87 ? -24.310 3.579 27.054 1.00 94.44 87 GLN A O 1
ATOM 698 N N . LEU A 1 88 ? -22.226 2.814 26.717 1.00 93.75 88 LEU A N 1
ATOM 699 C CA . LEU A 1 88 ? -22.263 1.845 27.814 1.00 93.75 88 LEU A CA 1
ATOM 700 C C . LEU A 1 88 ? -22.442 2.521 29.177 1.00 93.75 88 LEU A C 1
ATOM 702 O O . LEU A 1 88 ? -23.229 2.047 29.990 1.00 93.75 88 LEU A O 1
ATOM 706 N N . LYS A 1 89 ? -21.764 3.649 29.425 1.00 93.50 89 LYS A N 1
ATOM 707 C CA . LYS A 1 89 ? -21.938 4.416 30.671 1.00 93.50 89 LYS A CA 1
ATOM 708 C C . LYS A 1 89 ? -23.372 4.913 30.852 1.00 93.50 89 LYS A C 1
ATOM 710 O O . LYS A 1 89 ? -23.887 4.834 31.961 1.00 93.50 89 LYS A O 1
ATOM 715 N N . ASN A 1 90 ? -24.019 5.354 29.774 1.00 91.25 90 ASN A N 1
ATOM 716 C CA . ASN A 1 90 ? -25.408 5.817 29.809 1.00 91.25 90 ASN A CA 1
ATOM 717 C C . ASN A 1 90 ? -26.424 4.696 30.092 1.00 91.25 90 ASN A C 1
ATOM 719 O O . ASN A 1 90 ? -27.531 4.995 30.516 1.00 91.25 90 ASN A O 1
ATOM 723 N N . LEU A 1 91 ? -26.078 3.426 29.848 1.00 87.94 91 LEU A N 1
ATOM 724 C CA . LEU A 1 91 ? -26.957 2.27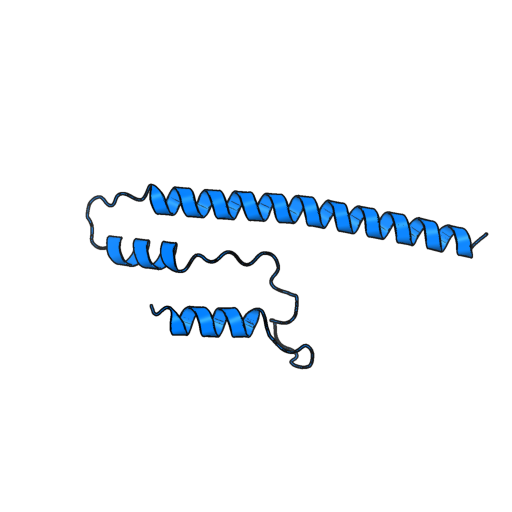4 30.109 1.00 87.94 91 LEU A CA 1
ATOM 725 C C . LEU A 1 91 ? -26.856 1.735 31.545 1.00 87.94 91 LEU A C 1
ATOM 727 O O . LEU A 1 91 ? -27.696 0.937 31.952 1.00 87.94 91 LEU A O 1
ATOM 731 N N . ILE A 1 92 ? -25.807 2.112 32.282 1.00 84.94 92 ILE A N 1
ATOM 732 C CA . ILE A 1 92 ? -25.536 1.642 33.653 1.00 84.94 92 ILE A CA 1
ATOM 733 C C . ILE A 1 92 ? -25.957 2.700 34.701 1.00 84.94 92 ILE A C 1
ATOM 735 O O . ILE A 1 92 ? -25.953 2.414 35.899 1.00 84.94 92 ILE A O 1
ATOM 739 N N . GLN A 1 93 ? -26.333 3.908 34.261 1.00 53.56 93 GLN A N 1
ATOM 740 C CA . GLN A 1 93 ? -26.988 4.945 35.075 1.00 53.56 93 GLN A CA 1
ATOM 741 C C . GLN A 1 93 ? -28.504 4.762 35.105 1.00 53.56 93 GLN A C 1
ATOM 743 O O . GLN A 1 93 ? -29.078 5.031 36.184 1.00 53.56 93 GLN A O 1
#

Secondary structure (DSSP, 8-state):
--HHHHHHHHHHHHT--TTS-SS-TTT--S----HHHHHHHHHTTT-SS---HHHHHHHHHHHHHHHHHHHHHHHHHHHHHHHHHHHHHHHH-

Foldseek 3Di:
DDVVVVVVVVCCQAVPDPPDPDNRDPNDPLDQDCPVLVVVCVVCVPPPDDDNVVSVVSVVVSVVSVVVVVVVVVVVVVVVVVVVVVVVVVVVD